Protein AF-C6J517-F1 (afdb_monomer_lite)

Foldseek 3Di:
DDQPFDDDPDDGPRLVVLVVLLVVLVVCCVPPRDDPVSVVVNVVSVVVNVVVVVVVVVVVVVPDDDDDD

Sequence (69 aa):
MGSIVYKEAGGIMDIDALVKRINELARKAKQEGLSQDEILERAQLRETYLQNVRRNFRQQLESIEIVDK

Secondary structure (DSSP, 8-state):
--------SS----HHHHHHHHHHHHHHHHHT---HHHHHHHHHHHHHHHHHHHHHHHHHHHT------

Radius of gyration: 16.46 Å; chains: 1; bounding box: 48×23×42 Å

Structure (mmCIF, N/CA/C/O backbone):
data_AF-C6J517-F1
#
_entry.id   AF-C6J517-F1
#
loop_
_atom_site.group_PDB
_atom_site.id
_atom_site.type_symbol
_atom_site.label_atom_id
_atom_site.label_alt_id
_atom_site.label_comp_id
_atom_site.label_asym_id
_atom_sit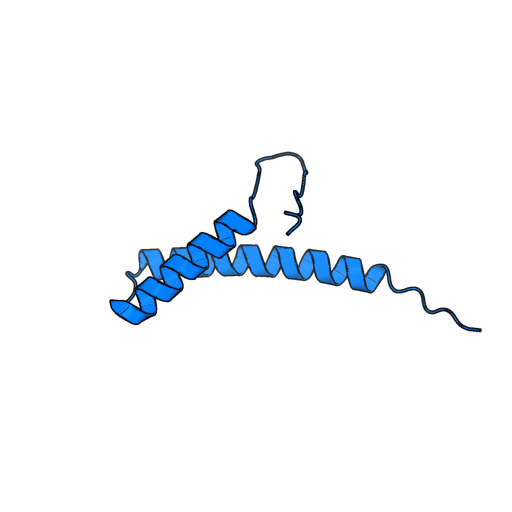e.label_entity_id
_atom_site.label_seq_id
_atom_site.pdbx_PDB_ins_code
_atom_site.Cartn_x
_atom_site.Cartn_y
_atom_site.Cartn_z
_atom_site.occupancy
_atom_site.B_iso_or_equiv
_atom_site.auth_seq_id
_atom_site.auth_comp_id
_atom_site.auth_asym_id
_atom_site.auth_atom_id
_atom_site.pdbx_PDB_model_num
ATOM 1 N N . MET A 1 1 ? 15.202 10.854 -1.361 1.00 36.69 1 MET A N 1
ATOM 2 C CA . MET A 1 1 ? 14.084 9.926 -1.624 1.00 36.69 1 MET A CA 1
ATOM 3 C C . MET A 1 1 ? 13.326 10.470 -2.818 1.00 36.69 1 MET A C 1
ATOM 5 O O . MET A 1 1 ? 12.536 11.384 -2.648 1.00 36.69 1 MET A O 1
ATOM 9 N N . GLY A 1 2 ? 13.696 10.050 -4.028 1.00 38.53 2 GLY A N 1
ATOM 10 C CA . GLY A 1 2 ? 13.048 10.541 -5.243 1.00 38.53 2 GLY A CA 1
ATOM 11 C C . GLY A 1 2 ? 11.708 9.841 -5.426 1.00 38.53 2 GLY A C 1
ATOM 12 O O . GLY A 1 2 ? 11.694 8.629 -5.623 1.00 38.53 2 GLY A O 1
ATOM 13 N N . SER A 1 3 ? 10.603 10.580 -5.337 1.00 36.91 3 SER A N 1
ATOM 14 C CA . SER A 1 3 ? 9.292 10.079 -5.748 1.00 36.91 3 SER A CA 1
ATOM 15 C C . SER A 1 3 ? 9.314 9.895 -7.265 1.00 36.91 3 SER A C 1
ATOM 17 O O . SER A 1 3 ? 9.528 10.851 -8.014 1.00 36.91 3 SER A O 1
ATOM 19 N N . ILE A 1 4 ? 9.150 8.656 -7.727 1.00 52.16 4 ILE A N 1
ATOM 20 C CA . ILE A 1 4 ? 9.016 8.358 -9.154 1.00 52.16 4 ILE A CA 1
ATOM 21 C C . ILE A 1 4 ? 7.592 8.750 -9.551 1.00 52.16 4 ILE A C 1
ATOM 23 O O . ILE A 1 4 ? 6.634 8.033 -9.269 1.00 52.16 4 ILE A O 1
ATOM 27 N N . VAL A 1 5 ? 7.452 9.922 -10.168 1.00 43.75 5 VAL A N 1
ATOM 28 C CA . VAL A 1 5 ? 6.171 10.417 -10.681 1.00 43.75 5 VAL A CA 1
ATOM 29 C C . VAL A 1 5 ? 5.915 9.771 -12.043 1.00 43.75 5 VAL A C 1
ATOM 31 O O . VAL A 1 5 ? 6.538 10.140 -13.037 1.00 43.75 5 VAL A O 1
ATOM 34 N N . TYR A 1 6 ? 5.003 8.802 -12.101 1.00 45.16 6 TYR A N 1
ATOM 35 C CA . TYR A 1 6 ? 4.530 8.231 -13.364 1.00 45.16 6 TYR A CA 1
ATOM 36 C C . TYR A 1 6 ? 3.501 9.176 -13.996 1.00 45.16 6 TYR A C 1
ATOM 38 O O . TYR A 1 6 ? 2.515 9.546 -13.359 1.00 45.16 6 TYR A O 1
ATOM 46 N N . LYS A 1 7 ? 3.735 9.589 -15.245 1.00 41.31 7 LYS A N 1
ATOM 47 C CA . LYS A 1 7 ? 2.876 10.521 -15.986 1.00 41.31 7 LYS A CA 1
ATOM 48 C C . LYS A 1 7 ? 2.379 9.836 -17.263 1.00 41.31 7 LYS A C 1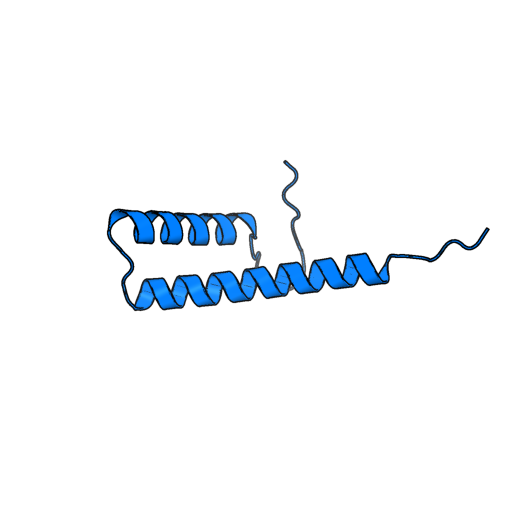
ATOM 50 O O . LYS A 1 7 ? 3.058 9.873 -18.279 1.00 41.31 7 LYS A O 1
ATOM 55 N N . GLU A 1 8 ? 1.198 9.227 -17.210 1.00 38.75 8 GLU A N 1
ATOM 56 C CA . GLU A 1 8 ? 0.401 8.883 -18.398 1.00 38.75 8 GLU A CA 1
ATOM 57 C C . GLU A 1 8 ? -1.021 9.443 -18.232 1.00 38.75 8 GLU A C 1
ATOM 59 O O . GLU A 1 8 ? -1.471 9.726 -17.121 1.00 38.75 8 GLU A O 1
ATOM 64 N N . ALA A 1 9 ? -1.679 9.715 -19.359 1.00 44.06 9 ALA A N 1
ATOM 65 C CA . ALA A 1 9 ? -2.914 10.482 -19.460 1.00 44.06 9 ALA A CA 1
ATOM 66 C C . ALA A 1 9 ? -4.068 9.879 -18.632 1.00 44.06 9 ALA A C 1
ATOM 68 O O . ALA A 1 9 ? -4.630 8.854 -19.001 1.00 44.06 9 ALA A O 1
ATOM 69 N N . GLY A 1 10 ? -4.442 10.558 -17.541 1.00 38.06 10 GLY A N 1
ATOM 70 C CA . GLY A 1 10 ? -5.641 10.255 -16.751 1.00 38.06 10 GLY A CA 1
ATOM 71 C C . GLY A 1 10 ? -5.370 9.996 -15.268 1.00 38.06 10 GLY A C 1
ATOM 72 O O . GLY A 1 10 ? -5.450 8.862 -14.818 1.00 38.06 10 GLY A O 1
ATOM 73 N N . GLY A 1 11 ? -5.120 11.062 -14.500 1.00 41.53 11 GLY A N 1
ATOM 74 C CA . GLY A 1 11 ? -5.119 11.032 -13.032 1.00 41.53 11 GLY A CA 1
ATOM 75 C C . GLY A 1 11 ? -3.789 10.612 -12.398 1.00 41.53 11 GLY A C 1
ATOM 76 O O . GLY A 1 11 ? -3.259 9.536 -12.645 1.00 41.53 11 GLY A O 1
ATOM 77 N N . ILE A 1 12 ? -3.251 11.481 -11.542 1.00 47.78 12 ILE A N 1
ATOM 78 C CA . ILE A 1 12 ? -2.069 11.213 -10.716 1.00 47.78 12 ILE A CA 1
ATOM 79 C C . ILE A 1 12 ? -2.404 10.049 -9.772 1.00 47.78 12 ILE A C 1
ATOM 81 O O . ILE A 1 12 ? -3.175 10.228 -8.832 1.00 47.78 12 ILE A O 1
ATOM 85 N N . MET A 1 13 ? -1.830 8.868 -9.998 1.00 58.22 13 MET A N 1
ATOM 86 C CA . MET A 1 13 ? -1.814 7.812 -8.987 1.00 58.22 13 MET A CA 1
ATOM 87 C C . MET A 1 13 ? -0.499 7.919 -8.217 1.00 58.22 13 MET A C 1
ATOM 89 O O . MET A 1 13 ? 0.546 7.455 -8.669 1.00 58.22 13 MET A O 1
ATOM 93 N N . ASP A 1 14 ? -0.544 8.588 -7.067 1.00 76.75 14 ASP A N 1
ATOM 94 C CA . ASP A 1 14 ? 0.605 8.704 -6.176 1.00 76.75 14 ASP A CA 1
ATOM 95 C C . ASP A 1 14 ? 0.819 7.368 -5.441 1.00 76.75 14 ASP A C 1
ATOM 97 O O . ASP A 1 14 ? 0.080 7.012 -4.518 1.00 76.75 14 ASP A O 1
ATOM 101 N N . ILE A 1 15 ? 1.823 6.601 -5.880 1.00 79.75 15 ILE A N 1
ATOM 102 C CA . ILE A 1 15 ? 2.219 5.332 -5.249 1.00 79.75 15 ILE A CA 1
ATOM 103 C C . ILE A 1 15 ? 2.534 5.549 -3.763 1.00 79.75 15 ILE A C 1
ATOM 105 O O . ILE A 1 15 ? 2.219 4.677 -2.948 1.00 79.75 15 ILE A O 1
ATOM 109 N N . ASP A 1 16 ? 3.081 6.709 -3.386 1.00 82.25 16 ASP A N 1
ATOM 110 C CA . ASP A 1 16 ? 3.399 7.012 -1.992 1.00 82.25 16 ASP A CA 1
ATOM 111 C C . ASP A 1 16 ? 2.113 7.146 -1.164 1.00 82.25 16 ASP A C 1
ATOM 113 O O . ASP A 1 16 ? 2.037 6.629 -0.045 1.00 82.25 16 ASP A O 1
ATOM 117 N N . ALA A 1 17 ? 1.070 7.779 -1.712 1.00 86.94 17 ALA A N 1
ATOM 118 C CA . ALA A 1 17 ? -0.243 7.872 -1.071 1.00 86.94 17 ALA A CA 1
ATOM 119 C C . ALA A 1 17 ? -0.907 6.494 -0.916 1.00 86.94 17 ALA A C 1
ATOM 121 O O . ALA A 1 17 ? -1.432 6.171 0.153 1.00 86.94 17 ALA A O 1
ATOM 122 N N . LEU A 1 18 ? -0.818 5.647 -1.945 1.00 88.44 18 LEU A N 1
ATOM 123 C CA . LEU A 1 18 ? -1.342 4.282 -1.913 1.00 88.44 18 LEU A CA 1
ATOM 124 C C . LEU A 1 18 ? -0.652 3.449 -0.820 1.00 88.44 18 LEU A C 1
ATOM 126 O O . LEU A 1 18 ? -1.317 2.817 0.004 1.00 88.44 18 LEU A O 1
ATOM 130 N N . VAL A 1 19 ? 0.683 3.469 -0.775 1.00 89.31 19 VAL A N 1
ATOM 131 C CA . VAL A 1 19 ? 1.467 2.726 0.223 1.00 89.31 19 VAL A CA 1
ATOM 132 C C . VAL A 1 19 ? 1.180 3.234 1.637 1.00 89.31 19 VAL A C 1
ATOM 134 O O . VAL A 1 19 ? 1.010 2.424 2.552 1.00 89.31 19 VAL A O 1
ATOM 137 N N . LYS A 1 20 ? 1.064 4.556 1.829 1.00 92.56 20 LYS A N 1
ATOM 138 C CA . LYS A 1 20 ? 0.658 5.144 3.117 1.00 92.56 20 LYS A CA 1
ATOM 139 C C . LYS A 1 20 ? -0.688 4.593 3.574 1.00 92.56 20 LYS A C 1
ATOM 141 O O . LYS A 1 20 ? -0.777 4.099 4.696 1.00 92.56 20 LYS A O 1
ATOM 146 N N . ARG A 1 21 ? -1.691 4.573 2.693 1.00 93.69 21 ARG A N 1
ATOM 147 C CA . ARG A 1 21 ? -3.024 4.059 3.024 1.00 93.69 21 ARG A CA 1
ATOM 148 C C . ARG A 1 21 ? -3.013 2.568 3.367 1.00 93.69 21 ARG A C 1
ATOM 150 O O . ARG A 1 21 ? -3.610 2.160 4.362 1.00 93.69 21 ARG A O 1
ATOM 157 N N . ILE A 1 22 ? -2.270 1.748 2.616 1.00 93.31 22 ILE A N 1
ATOM 158 C CA . ILE A 1 22 ? -2.082 0.324 2.949 1.00 93.31 22 ILE A CA 1
ATOM 159 C C . ILE A 1 22 ? -1.469 0.161 4.346 1.00 93.31 22 ILE A C 1
ATOM 161 O O . ILE A 1 22 ? -1.896 -0.715 5.103 1.00 93.31 22 ILE A O 1
ATOM 165 N N . ASN A 1 23 ? -0.477 0.983 4.695 1.00 94.31 23 ASN A N 1
ATOM 166 C CA . ASN A 1 23 ? 0.193 0.926 5.994 1.00 94.31 23 ASN A CA 1
ATOM 167 C C . ASN A 1 23 ? -0.715 1.377 7.144 1.00 94.31 23 ASN A C 1
ATOM 169 O O . ASN A 1 23 ? -0.692 0.758 8.207 1.00 94.31 23 ASN A O 1
ATOM 173 N N . GLU A 1 24 ? -1.544 2.400 6.935 1.00 95.06 24 GLU A N 1
ATOM 174 C CA . GLU A 1 24 ? -2.573 2.819 7.894 1.00 95.06 24 GLU A CA 1
ATOM 175 C C . GLU A 1 24 ? -3.546 1.677 8.195 1.00 95.06 24 GLU A C 1
ATOM 177 O O . GLU A 1 24 ? -3.715 1.307 9.358 1.00 95.06 24 GLU A O 1
ATOM 182 N N . LEU A 1 25 ? -4.105 1.051 7.152 1.00 95.06 25 LEU A N 1
ATOM 183 C CA . LEU A 1 25 ? -5.006 -0.097 7.289 1.00 95.06 25 LEU A CA 1
ATOM 184 C C . LEU A 1 25 ? -4.297 -1.294 7.938 1.00 95.06 25 LEU A C 1
ATOM 186 O O . LEU A 1 25 ? -4.878 -2.011 8.747 1.00 95.06 25 LEU A O 1
ATOM 190 N N . ALA A 1 26 ? -3.019 -1.524 7.632 1.00 93.50 26 ALA A N 1
ATOM 191 C CA . ALA A 1 26 ? -2.240 -2.576 8.278 1.00 93.50 26 ALA A CA 1
ATOM 192 C C . ALA A 1 26 ? -2.005 -2.299 9.772 1.00 93.50 26 ALA A C 1
ATOM 194 O O . ALA A 1 26 ? -2.035 -3.232 10.575 1.00 93.50 26 ALA A O 1
ATOM 195 N N . ARG A 1 27 ? -1.785 -1.036 10.157 1.00 96.06 27 ARG A N 1
ATOM 196 C CA . ARG A 1 27 ? -1.652 -0.635 11.563 1.00 96.06 27 ARG A CA 1
ATOM 197 C C . ARG A 1 27 ? -2.979 -0.790 12.298 1.00 96.06 27 ARG A C 1
ATOM 199 O O . ARG A 1 27 ? -2.990 -1.374 13.377 1.00 96.06 27 ARG A O 1
ATOM 206 N N . LYS A 1 28 ? -4.078 -0.342 11.688 1.00 95.62 28 LYS A N 1
ATOM 207 C CA . LYS A 1 28 ? -5.435 -0.485 12.225 1.00 95.62 28 LYS A CA 1
ATOM 208 C C . LYS A 1 28 ? -5.793 -1.956 12.463 1.00 95.62 28 LYS A C 1
ATOM 210 O O . LYS A 1 28 ? -6.133 -2.336 13.579 1.00 95.62 28 LYS A O 1
ATOM 215 N N . ALA A 1 29 ? -5.528 -2.809 11.468 1.00 95.12 29 ALA A N 1
ATOM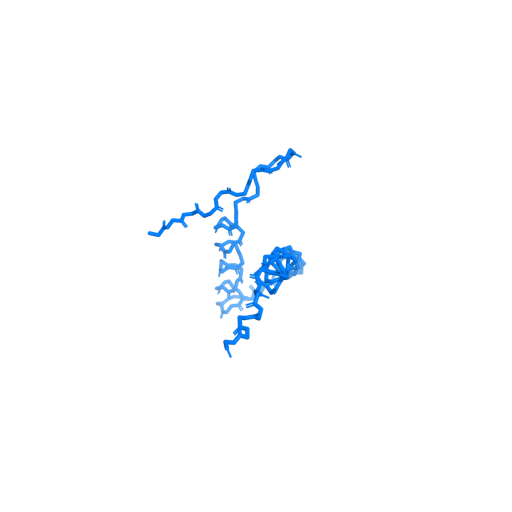 216 C CA . ALA A 1 29 ? -5.713 -4.258 11.559 1.00 95.12 29 ALA A CA 1
ATOM 217 C C . ALA A 1 29 ? -5.000 -4.901 12.759 1.00 95.12 29 ALA A C 1
ATOM 219 O O . ALA A 1 29 ? -5.508 -5.868 13.317 1.00 95.12 29 ALA A O 1
ATOM 220 N N . LYS A 1 30 ? -3.816 -4.393 13.131 1.00 94.12 30 LYS A N 1
ATOM 221 C CA . LYS A 1 30 ? -3.031 -4.905 14.264 1.00 94.12 30 LYS A CA 1
ATOM 222 C C . LYS A 1 30 ? -3.533 -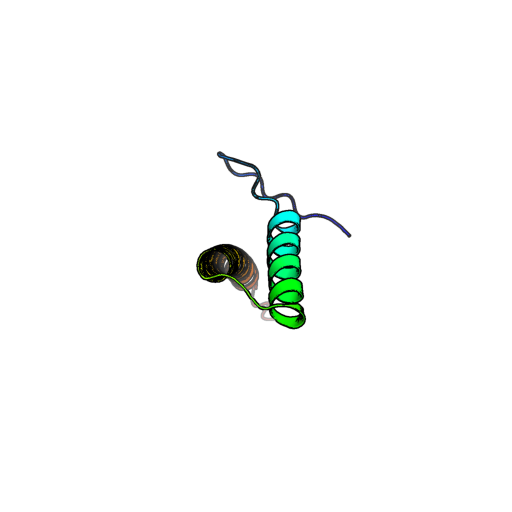4.415 15.622 1.00 94.12 30 LYS A C 1
ATOM 224 O O . LYS A 1 30 ? -3.291 -5.096 16.609 1.00 94.12 30 LYS A O 1
ATOM 229 N N . GLN A 1 31 ? -4.134 -3.229 15.682 1.00 95.19 31 GLN A N 1
ATOM 230 C CA . GLN A 1 31 ? -4.548 -2.598 16.938 1.00 95.19 31 GLN A CA 1
ATOM 231 C C . GLN A 1 31 ? -5.981 -2.969 17.315 1.00 95.19 31 GLN A C 1
ATOM 233 O O . GLN A 1 31 ? -6.227 -3.396 18.436 1.00 95.19 31 GLN A O 1
ATOM 238 N N . GLU A 1 32 ? -6.908 -2.816 16.373 1.00 93.75 32 GLU A N 1
ATOM 239 C CA . GLU A 1 32 ? -8.351 -2.904 16.625 1.00 93.75 32 GLU A CA 1
ATOM 240 C C . GLU A 1 32 ? -9.094 -3.799 15.621 1.00 93.75 32 GLU A C 1
ATOM 242 O O . GLU A 1 32 ? -10.270 -4.098 15.806 1.00 93.75 32 GLU A O 1
ATOM 247 N N . GLY A 1 33 ? -8.402 -4.281 14.584 1.00 94.06 33 GLY A N 1
ATOM 248 C CA . GLY A 1 33 ? -9.004 -5.037 13.487 1.00 94.06 33 GLY A CA 1
ATOM 249 C C . GLY A 1 33 ? -9.421 -4.136 12.323 1.00 94.06 33 GLY A C 1
ATOM 250 O O . GLY A 1 33 ? -9.146 -2.939 12.311 1.00 94.06 33 GLY A O 1
ATOM 251 N N . LEU A 1 34 ? -10.019 -4.728 11.290 1.00 94.88 34 LEU A N 1
ATOM 252 C CA . LEU A 1 34 ? -10.548 -4.005 10.130 1.00 94.88 34 LEU A CA 1
ATOM 253 C C . LEU A 1 34 ? -12.022 -4.334 9.957 1.00 94.88 34 LEU A C 1
ATOM 255 O O . LEU A 1 34 ? -12.423 -5.482 10.166 1.00 94.88 34 LEU A O 1
ATOM 259 N N . SER A 1 35 ? -12.805 -3.350 9.520 1.00 96.31 35 SER A N 1
ATOM 260 C CA . SER A 1 35 ? -14.151 -3.622 9.023 1.00 96.31 35 SER A CA 1
ATOM 261 C C . SER A 1 35 ? -14.098 -4.384 7.692 1.00 96.31 35 SER A C 1
ATOM 263 O O . SER A 1 35 ? -13.064 -4.441 7.021 1.00 96.31 35 SER A O 1
ATOM 265 N N . GLN A 1 36 ? -15.231 -4.956 7.281 1.00 95.19 36 GLN A N 1
ATOM 266 C CA . GLN A 1 36 ? -15.346 -5.642 5.992 1.00 95.19 36 GLN A CA 1
ATOM 267 C C . GLN A 1 36 ? -14.969 -4.719 4.819 1.00 95.19 36 GLN A C 1
ATOM 269 O O . GLN A 1 36 ? -14.223 -5.129 3.929 1.00 95.19 36 GLN A O 1
ATOM 274 N N . ASP A 1 37 ? -15.416 -3.463 4.858 1.00 95.75 37 ASP A N 1
ATOM 275 C CA . ASP A 1 37 ? -15.122 -2.466 3.825 1.00 95.75 37 ASP A CA 1
ATOM 276 C C . ASP A 1 37 ? -13.630 -2.134 3.772 1.00 95.75 37 ASP A C 1
ATOM 278 O O . ASP A 1 37 ? -13.040 -2.053 2.699 1.00 95.75 37 ASP A O 1
ATOM 282 N N . GLU A 1 38 ? -12.980 -2.026 4.930 1.00 95.38 38 GLU A N 1
ATOM 283 C CA . GLU A 1 38 ? -11.546 -1.752 5.013 1.00 95.38 38 GLU A CA 1
ATOM 284 C C . GLU A 1 38 ? -10.692 -2.936 4.547 1.00 95.38 38 GLU A C 1
ATOM 286 O O . GLU A 1 38 ? -9.598 -2.755 4.005 1.00 95.38 38 GLU A O 1
ATOM 291 N N . ILE A 1 39 ? -11.180 -4.165 4.732 1.00 95.06 39 ILE A N 1
ATOM 292 C CA . ILE A 1 39 ? -10.550 -5.364 4.170 1.00 95.06 39 ILE A CA 1
ATOM 293 C C . ILE A 1 39 ? -10.603 -5.312 2.640 1.00 95.06 39 ILE A C 1
ATOM 295 O O . ILE A 1 39 ? -9.583 -5.575 1.995 1.00 95.06 39 ILE A O 1
ATOM 299 N N . LEU A 1 40 ? -11.760 -4.955 2.073 1.00 96.00 40 LEU A N 1
ATOM 300 C CA . LEU A 1 40 ? -11.946 -4.809 0.628 1.00 96.00 40 LEU A CA 1
ATOM 301 C C . LEU A 1 40 ? -11.078 -3.676 0.069 1.00 96.00 40 LEU A C 1
ATOM 303 O O . LEU A 1 40 ? -10.344 -3.898 -0.895 1.00 96.00 40 LEU A O 1
ATOM 307 N N . GLU A 1 41 ? -11.073 -2.512 0.722 1.00 93.94 41 GLU A N 1
ATOM 308 C CA . GLU A 1 41 ? -10.223 -1.372 0.364 1.00 93.94 41 GLU A CA 1
ATOM 309 C C . GLU A 1 41 ? -8.747 -1.791 0.349 1.00 93.94 41 GLU A C 1
ATOM 311 O O . GLU A 1 41 ? -8.039 -1.618 -0.646 1.00 93.94 41 GLU A O 1
ATOM 316 N N . ARG A 1 42 ? -8.270 -2.436 1.422 1.00 91.94 42 ARG A N 1
ATOM 317 C CA . ARG A 1 42 ? -6.879 -2.897 1.513 1.00 91.94 42 ARG A CA 1
ATOM 318 C C . ARG A 1 42 ? -6.530 -3.898 0.412 1.00 91.94 42 ARG A C 1
ATOM 320 O O . ARG A 1 42 ? -5.393 -3.894 -0.062 1.00 91.94 42 ARG A O 1
ATOM 327 N N . ALA A 1 43 ? -7.458 -4.780 0.045 1.00 93.88 43 ALA A N 1
ATOM 328 C CA . AL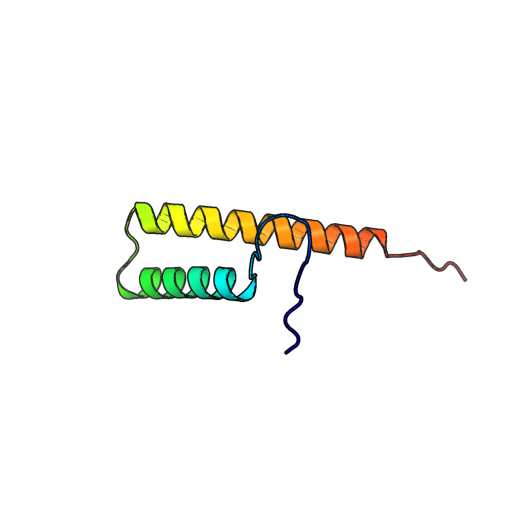A A 1 43 ? -7.250 -5.755 -1.021 1.00 93.88 43 ALA A CA 1
ATOM 329 C C . ALA A 1 43 ? -7.096 -5.065 -2.384 1.00 93.88 43 ALA A C 1
ATOM 331 O O . ALA A 1 43 ? -6.110 -5.320 -3.075 1.00 93.88 43 ALA A O 1
ATOM 332 N N . GLN A 1 44 ? -7.993 -4.131 -2.710 1.00 93.75 44 GLN A N 1
ATOM 333 C CA . GLN A 1 44 ? -7.944 -3.349 -3.949 1.00 93.75 44 GLN A CA 1
ATOM 334 C C . GLN A 1 44 ? -6.657 -2.523 -4.051 1.00 93.75 44 GLN A C 1
ATOM 336 O O . GLN A 1 44 ? -5.971 -2.549 -5.072 1.00 93.75 44 GLN A O 1
ATOM 341 N N . LEU A 1 45 ? -6.268 -1.840 -2.970 1.00 91.75 45 LEU A N 1
ATOM 342 C CA . LEU A 1 45 ? -5.029 -1.059 -2.943 1.00 91.75 45 LEU A CA 1
ATOM 343 C C . LEU A 1 45 ? -3.800 -1.949 -3.181 1.00 91.75 45 LEU A C 1
ATOM 345 O O . LEU A 1 45 ? -2.905 -1.591 -3.947 1.00 91.75 45 LEU A O 1
ATOM 349 N N . ARG A 1 46 ? -3.755 -3.133 -2.556 1.00 92.56 46 ARG A N 1
ATOM 350 C CA . ARG A 1 46 ? -2.653 -4.090 -2.744 1.00 92.56 46 ARG A CA 1
ATOM 351 C C . ARG A 1 46 ? -2.585 -4.631 -4.163 1.00 92.56 46 ARG A C 1
ATOM 353 O O . ARG A 1 46 ? -1.483 -4.795 -4.679 1.00 92.56 46 ARG A O 1
ATOM 360 N N . GLU A 1 47 ? -3.725 -4.912 -4.780 1.00 92.38 47 GLU A N 1
ATOM 361 C CA . GLU A 1 47 ? -3.767 -5.365 -6.166 1.00 92.38 47 GLU A CA 1
ATOM 362 C C . GLU A 1 47 ? -3.183 -4.306 -7.105 1.00 92.38 47 GLU A C 1
ATOM 364 O O . GLU A 1 47 ? -2.253 -4.604 -7.855 1.00 92.38 47 GLU A O 1
ATOM 369 N N . THR A 1 48 ? -3.635 -3.057 -6.978 1.00 87.75 48 THR A N 1
ATOM 370 C CA . THR A 1 48 ? -3.119 -1.920 -7.751 1.00 87.75 48 THR A CA 1
ATOM 371 C C . THR A 1 48 ? -1.610 -1.742 -7.565 1.00 87.75 48 THR A C 1
ATOM 373 O O . THR A 1 48 ? -0.868 -1.597 -8.539 1.00 87.75 48 THR A O 1
ATOM 376 N N . TYR A 1 49 ? -1.115 -1.829 -6.325 1.00 87.81 49 TYR A N 1
ATOM 377 C CA . TYR A 1 49 ? 0.323 -1.786 -6.048 1.00 87.81 49 TYR A CA 1
ATOM 378 C C . TYR A 1 49 ? 1.083 -2.910 -6.760 1.00 87.81 49 TYR A C 1
ATOM 380 O O . TYR A 1 49 ? 2.075 -2.657 -7.443 1.00 87.81 49 TYR A O 1
ATOM 388 N N . LEU A 1 50 ? 0.613 -4.155 -6.635 1.00 89.88 50 LEU A N 1
ATOM 389 C CA . LEU A 1 50 ? 1.269 -5.315 -7.236 1.00 89.88 50 LEU A CA 1
ATOM 390 C C . LEU A 1 50 ? 1.270 -5.255 -8.762 1.00 89.88 50 LEU A C 1
ATOM 392 O O . LEU A 1 50 ? 2.256 -5.660 -9.374 1.00 89.88 50 LEU A O 1
ATOM 396 N N . GLN A 1 51 ? 0.201 -4.760 -9.387 1.00 89.06 51 GLN A N 1
ATOM 397 C CA . GLN A 1 51 ? 0.154 -4.569 -10.836 1.00 89.06 51 GLN A CA 1
ATOM 398 C C . GLN A 1 51 ? 1.219 -3.566 -11.296 1.00 89.06 51 GLN A C 1
ATOM 400 O O . GLN A 1 51 ? 1.983 -3.871 -12.215 1.00 89.06 51 GLN A O 1
ATOM 405 N N . ASN A 1 52 ? 1.344 -2.431 -10.602 1.00 84.31 52 ASN A N 1
ATOM 406 C CA . ASN A 1 52 ? 2.372 -1.428 -10.886 1.00 84.31 52 ASN A CA 1
ATOM 407 C C . ASN A 1 52 ? 3.789 -1.988 -10.701 1.00 84.31 52 ASN A C 1
ATOM 409 O O . ASN A 1 52 ? 4.634 -1.841 -11.585 1.00 84.31 52 ASN A O 1
ATOM 413 N N . VAL A 1 53 ? 4.035 -2.701 -9.597 1.00 84.81 53 VAL A N 1
ATOM 414 C CA . VAL A 1 53 ? 5.328 -3.350 -9.326 1.00 84.81 53 VAL A CA 1
ATOM 415 C C . VAL A 1 53 ? 5.657 -4.392 -10.395 1.00 84.81 53 VAL A C 1
ATOM 417 O O . VAL A 1 53 ? 6.770 -4.407 -10.913 1.00 84.81 53 VAL A O 1
ATOM 420 N N . ARG A 1 54 ? 4.693 -5.233 -10.789 1.00 88.75 54 ARG A N 1
ATOM 421 C CA . ARG A 1 54 ? 4.882 -6.238 -11.848 1.00 88.75 54 ARG A CA 1
ATOM 422 C C . ARG A 1 54 ? 5.177 -5.598 -13.202 1.00 88.75 54 ARG A C 1
ATOM 424 O O . ARG A 1 54 ? 6.028 -6.114 -13.918 1.00 88.75 54 ARG A O 1
ATOM 431 N N . ARG A 1 55 ? 4.493 -4.505 -13.563 1.00 85.75 55 ARG A N 1
ATOM 432 C CA . ARG A 1 55 ? 4.756 -3.757 -14.807 1.00 85.75 55 ARG A CA 1
ATOM 433 C C . ARG A 1 55 ? 6.182 -3.211 -14.808 1.00 85.75 55 ARG A C 1
ATOM 435 O O . ARG A 1 55 ? 6.914 -3.445 -15.763 1.00 85.75 55 ARG A O 1
ATOM 442 N N . ASN A 1 56 ? 6.584 -2.549 -13.724 1.00 80.62 56 ASN A N 1
ATOM 443 C CA . ASN A 1 56 ? 7.924 -1.987 -13.600 1.00 80.62 56 ASN A CA 1
ATOM 444 C C . ASN A 1 56 ? 9.011 -3.077 -13.620 1.00 80.62 56 ASN A C 1
ATOM 446 O O . ASN A 1 56 ? 10.017 -2.928 -14.304 1.00 80.62 56 ASN A O 1
ATOM 450 N N . PHE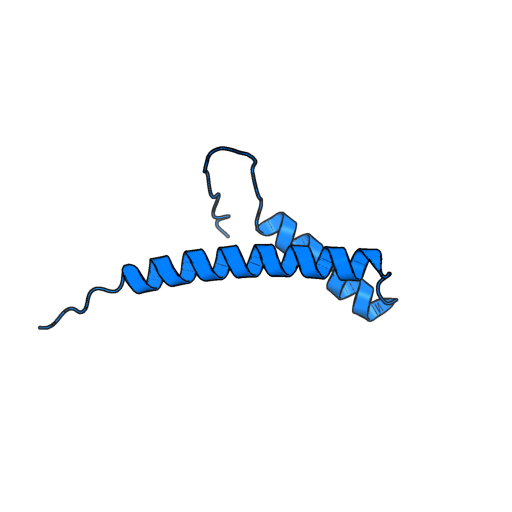 A 1 57 ? 8.784 -4.205 -12.946 1.00 84.75 57 PHE A N 1
ATOM 451 C CA . PHE A 1 57 ? 9.737 -5.314 -12.930 1.00 84.75 57 PHE A CA 1
ATOM 452 C C . PHE A 1 57 ? 9.909 -5.971 -14.307 1.00 84.75 57 PHE A C 1
ATOM 454 O O . PHE A 1 57 ? 11.033 -6.261 -14.701 1.00 84.75 57 PHE A O 1
ATOM 461 N N . ARG A 1 58 ? 8.827 -6.157 -15.080 1.00 86.75 58 ARG A N 1
ATOM 462 C CA . ARG A 1 58 ? 8.930 -6.653 -16.467 1.00 86.75 58 ARG A CA 1
ATOM 463 C C . ARG A 1 58 ? 9.759 -5.722 -17.345 1.00 86.75 58 ARG A C 1
ATOM 465 O O . ARG A 1 58 ? 10.642 -6.203 -18.037 1.00 86.75 58 ARG A O 1
ATOM 472 N N . GLN A 1 59 ? 9.529 -4.411 -17.252 1.00 85.56 59 GLN A N 1
ATOM 473 C CA . GLN A 1 59 ? 10.319 -3.421 -17.993 1.00 85.56 59 GLN A CA 1
ATOM 474 C C . GLN A 1 59 ? 11.810 -3.502 -17.641 1.00 85.56 59 GLN A C 1
ATOM 476 O O . GLN A 1 59 ? 12.657 -3.420 -18.524 1.00 85.56 59 GLN A O 1
ATOM 481 N N . GLN A 1 60 ? 12.137 -3.700 -16.359 1.00 82.81 60 GLN A N 1
ATOM 482 C CA . GLN A 1 60 ? 13.526 -3.890 -15.936 1.00 82.81 60 GLN A CA 1
ATOM 483 C C . GLN A 1 60 ? 14.140 -5.166 -16.524 1.00 82.81 60 GLN A C 1
ATOM 485 O O . GLN A 1 60 ? 15.281 -5.121 -16.965 1.00 82.81 60 GLN A O 1
ATOM 490 N N . LEU A 1 61 ? 13.399 -6.281 -16.563 1.00 84.69 61 LEU A N 1
ATOM 491 C CA . LEU A 1 61 ? 13.873 -7.538 -17.156 1.00 84.69 61 LEU A CA 1
ATOM 492 C C . LEU A 1 61 ? 14.071 -7.440 -18.673 1.00 84.69 61 LEU A C 1
ATOM 494 O O . LEU A 1 61 ? 15.058 -7.952 -19.187 1.00 84.69 61 LEU A O 1
ATOM 498 N N . GLU A 1 62 ? 13.158 -6.775 -19.381 1.00 82.00 62 GLU A N 1
ATOM 499 C CA . GLU A 1 62 ? 13.265 -6.530 -20.827 1.00 82.00 62 GLU A CA 1
ATOM 500 C C . GLU A 1 62 ? 14.467 -5.643 -21.182 1.00 82.00 62 GLU A C 1
ATOM 502 O O . GLU A 1 62 ? 15.007 -5.747 -22.278 1.00 82.00 62 GLU A O 1
ATOM 507 N N . SER A 1 63 ? 14.918 -4.802 -20.248 1.00 78.81 63 SER A N 1
ATOM 508 C CA . SER A 1 63 ? 16.107 -3.961 -20.410 1.00 78.81 63 SER A CA 1
ATOM 509 C C . SER A 1 63 ? 17.430 -4.703 -20.168 1.00 78.81 63 SER A C 1
ATOM 511 O O . SER A 1 63 ? 18.491 -4.094 -20.329 1.00 78.81 63 SER A O 1
ATOM 513 N N . ILE A 1 64 ? 17.410 -5.971 -19.740 1.00 78.19 64 ILE A N 1
ATOM 514 C CA . ILE A 1 64 ? 18.639 -6.745 -19.530 1.00 78.19 64 ILE A CA 1
ATOM 515 C C . ILE A 1 64 ? 19.156 -7.214 -20.895 1.00 78.19 64 ILE A C 1
ATOM 517 O O . ILE A 1 64 ? 18.671 -8.198 -21.448 1.00 78.19 64 ILE A O 1
ATOM 521 N N . GLU A 1 65 ? 20.171 -6.532 -21.425 1.00 70.81 65 GLU A N 1
ATOM 522 C CA . GLU A 1 65 ? 20.970 -7.041 -22.543 1.00 70.81 65 GLU A CA 1
ATOM 523 C C . GLU A 1 65 ? 22.032 -8.027 -22.036 1.00 70.81 65 GLU A C 1
ATOM 525 O O . GLU A 1 65 ? 22.798 -7.735 -21.113 1.00 70.81 65 GLU A O 1
ATOM 530 N N . ILE A 1 66 ? 22.089 -9.209 -22.655 1.00 72.62 66 ILE A N 1
ATOM 531 C CA . ILE A 1 66 ? 23.178 -10.167 -22.448 1.00 72.62 66 ILE A CA 1
ATOM 532 C C . ILE A 1 66 ? 24.388 -9.645 -23.220 1.00 72.62 66 ILE A C 1
ATOM 534 O O . ILE A 1 66 ? 24.410 -9.676 -24.448 1.00 72.62 66 ILE A O 1
ATOM 538 N N . VAL A 1 67 ? 25.395 -9.163 -22.496 1.00 72.50 67 VAL A N 1
ATOM 539 C CA . VAL A 1 67 ? 26.676 -8.775 -23.088 1.00 72.50 67 VAL A CA 1
ATOM 540 C C . VAL A 1 67 ? 27.564 -10.017 -23.136 1.00 72.50 67 VAL A C 1
ATOM 542 O O . VAL A 1 67 ? 28.231 -10.335 -22.151 1.00 72.50 67 VAL A O 1
ATOM 545 N N . ASP A 1 68 ? 27.544 -10.737 -24.259 1.00 66.12 68 ASP A N 1
ATOM 546 C CA . ASP A 1 68 ? 28.565 -11.751 -24.550 1.00 66.12 68 ASP A CA 1
ATOM 547 C C . ASP A 1 68 ? 29.863 -11.036 -24.955 1.00 66.12 68 ASP A C 1
ATOM 549 O O . ASP A 1 68 ? 29.834 -10.055 -25.707 1.00 66.12 68 ASP A O 1
ATOM 553 N N . LYS A 1 69 ? 30.990 -11.474 -24.393 1.00 56.28 69 LYS A N 1
ATOM 554 C CA . LYS A 1 69 ? 32.302 -10.828 -24.528 1.00 56.28 69 LYS A CA 1
ATOM 555 C C . LYS A 1 69 ? 33.283 -11.711 -25.280 1.00 56.28 69 LYS A C 1
ATOM 557 O O . LYS A 1 69 ? 33.268 -12.934 -25.024 1.00 56.28 69 LYS A O 1
#

pLDDT: mean 79.52, std 19.23, range [36.69, 96.31]